Protein AF-A0A922XNS8-F1 (afdb_monomer_lite)

Foldseek 3Di:
DVVVVVVVVVVVVVVVVVVVVPPPPDDDDPVVVVPDDLVRVLVVVVCVVCVNVVRDDDPVVSVVSNVVSVVVVVVPDPPPPPDD

Secondary structure (DSSP, 8-state):
-HHHHHHHHHHHHHHHHHHHTTGGGPPPPHHHHHHS-HHHHHHHHHHHHHTTTTSPPPHHHHHHHHHHHHHHHHHSPPP-----

Structure (mmCIF, N/CA/C/O backbone):
data_AF-A0A922XNS8-F1
#
_entry.id   AF-A0A922XNS8-F1
#
loop_
_atom_site.grou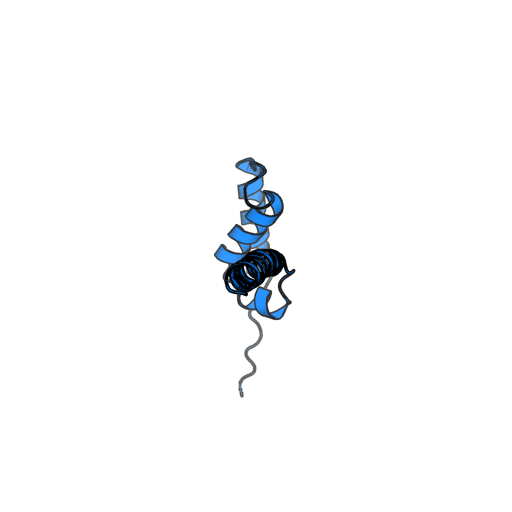p_PDB
_atom_site.id
_atom_site.type_symbol
_atom_site.label_atom_id
_atom_site.label_alt_id
_atom_site.label_comp_id
_atom_site.label_asym_id
_atom_site.label_entity_id
_atom_site.label_seq_id
_atom_site.pdbx_PDB_ins_code
_atom_site.Cartn_x
_atom_site.Cartn_y
_atom_site.Cartn_z
_atom_site.occupancy
_atom_site.B_iso_or_equiv
_atom_site.auth_seq_id
_atom_site.auth_comp_id
_atom_site.auth_asym_id
_atom_site.auth_atom_id
_atom_site.pdbx_PDB_model_num
ATOM 1 N N . MET A 1 1 ? 7.745 -31.284 37.558 1.00 62.12 1 MET A N 1
ATOM 2 C CA . MET A 1 1 ? 8.171 -31.320 36.139 1.00 62.12 1 MET A CA 1
ATOM 3 C C . MET A 1 1 ? 7.076 -30.900 35.150 1.00 62.12 1 MET A C 1
ATOM 5 O O . MET A 1 1 ? 7.276 -29.913 34.459 1.00 62.12 1 MET A O 1
ATOM 9 N N . LYS A 1 2 ? 5.901 -31.558 35.096 1.00 71.69 2 LYS A N 1
ATOM 10 C CA . LYS A 1 2 ? 4.848 -31.268 34.086 1.00 71.69 2 LYS A CA 1
ATOM 11 C C . LYS A 1 2 ? 4.335 -29.814 34.060 1.00 71.69 2 LYS A C 1
ATOM 13 O O . LYS A 1 2 ? 4.132 -29.262 32.986 1.00 71.69 2 LYS A O 1
ATOM 18 N N . LYS A 1 3 ? 4.173 -29.175 35.227 1.00 77.50 3 LYS A N 1
ATOM 19 C CA . LYS A 1 3 ? 3.695 -27.779 35.325 1.00 77.50 3 LYS A CA 1
ATOM 20 C C . LYS A 1 3 ? 4.702 -26.760 34.771 1.00 77.50 3 LYS A C 1
ATOM 22 O O . LYS A 1 3 ? 4.303 -25.794 34.140 1.00 77.50 3 LYS A O 1
ATOM 27 N N . VAL A 1 4 ? 5.999 -27.011 34.955 1.00 79.94 4 VAL A N 1
ATOM 28 C CA . VAL A 1 4 ? 7.072 -26.134 34.451 1.00 79.94 4 VAL A CA 1
ATOM 29 C C . VAL A 1 4 ? 7.166 -26.231 32.929 1.00 79.94 4 VAL A C 1
ATOM 31 O O . VAL A 1 4 ? 7.273 -25.214 32.255 1.00 79.94 4 VAL A O 1
ATOM 34 N N . PHE A 1 5 ? 7.030 -27.442 32.382 1.00 83.25 5 PHE A N 1
ATOM 35 C CA . PHE A 1 5 ? 7.019 -27.667 30.937 1.00 83.25 5 PHE A CA 1
ATOM 36 C C . PHE A 1 5 ? 5.867 -26.922 30.241 1.00 83.25 5 PHE A C 1
ATOM 38 O O . PHE A 1 5 ? 6.084 -26.259 29.231 1.00 83.25 5 PHE A O 1
ATOM 45 N N . LEU A 1 6 ? 4.665 -26.948 30.828 1.00 83.62 6 LEU A N 1
ATOM 46 C CA . LEU A 1 6 ? 3.510 -26.192 30.327 1.00 83.62 6 LEU A CA 1
ATOM 47 C C . LEU A 1 6 ? 3.760 -24.676 30.303 1.00 83.62 6 LEU A C 1
ATOM 49 O O . LEU A 1 6 ? 3.414 -24.024 29.321 1.00 83.62 6 LEU A O 1
ATOM 53 N N . CYS A 1 7 ? 4.408 -24.122 31.332 1.00 82.56 7 CYS A N 1
ATOM 54 C CA . CYS A 1 7 ? 4.739 -22.695 31.368 1.00 82.56 7 CYS A CA 1
ATOM 55 C C . CYS A 1 7 ? 5.736 -22.291 30.271 1.00 82.56 7 CYS A C 1
ATOM 57 O O . CYS A 1 7 ? 5.572 -21.237 29.660 1.00 82.56 7 CYS A O 1
ATOM 59 N N . VAL A 1 8 ? 6.739 -23.129 29.990 1.00 84.38 8 VAL A N 1
ATOM 60 C CA . VAL A 1 8 ? 7.747 -22.856 28.949 1.00 84.38 8 VAL A CA 1
ATOM 61 C C . VAL A 1 8 ? 7.123 -22.894 27.553 1.00 84.38 8 VAL A C 1
ATOM 63 O O . VAL A 1 8 ? 7.364 -21.998 26.746 1.00 84.38 8 VAL A O 1
ATOM 66 N N . VAL A 1 9 ? 6.267 -23.883 27.282 1.00 84.25 9 VAL A N 1
ATOM 67 C CA . VAL A 1 9 ? 5.558 -23.991 25.996 1.00 84.25 9 VAL A CA 1
ATOM 68 C C . VAL A 1 9 ? 4.610 -22.805 25.792 1.00 84.25 9 VAL A C 1
ATOM 70 O O . VAL A 1 9 ? 4.576 -22.224 24.709 1.00 84.25 9 VAL A O 1
ATOM 73 N N . PHE A 1 10 ? 3.896 -22.384 26.839 1.00 84.81 10 PHE A N 1
ATOM 74 C CA . PHE A 1 10 ? 3.003 -21.224 26.782 1.00 84.81 10 PHE A CA 1
ATOM 75 C C . PHE A 1 10 ? 3.753 -19.919 26.456 1.00 84.81 10 PHE A C 1
ATOM 77 O O . PHE A 1 10 ? 3.301 -19.129 25.626 1.00 84.81 10 PHE A O 1
ATOM 84 N N . TRP A 1 11 ? 4.938 -19.720 27.039 1.00 81.69 11 TRP A N 1
ATOM 85 C CA . TRP A 1 11 ? 5.797 -18.568 26.740 1.00 81.69 11 TRP A CA 1
ATOM 86 C C . TRP A 1 11 ? 6.346 -18.568 25.304 1.00 81.69 11 TRP A C 1
ATOM 88 O O . TRP A 1 11 ? 6.432 -17.512 24.669 1.00 81.69 11 TRP A O 1
ATOM 98 N N . LEU A 1 12 ? 6.676 -19.743 24.764 1.00 78.75 12 LEU A N 1
ATOM 99 C CA . LEU A 1 12 ? 7.140 -19.904 23.380 1.00 78.75 12 LEU A CA 1
ATOM 100 C C . LEU A 1 12 ? 6.052 -19.557 22.352 1.00 78.75 12 LEU A C 1
ATOM 102 O O . LEU A 1 12 ? 6.327 -18.891 21.355 1.00 78.75 12 LEU A O 1
ATOM 106 N N . VAL A 1 13 ? 4.799 -19.939 22.612 1.00 78.62 13 VAL A N 1
ATOM 107 C CA . VAL A 1 13 ? 3.668 -19.609 21.726 1.00 78.62 13 VAL A CA 1
ATOM 108 C C . VAL A 1 13 ? 3.362 -18.107 21.744 1.00 78.62 13 VAL A C 1
ATOM 110 O O . VAL A 1 13 ? 3.131 -17.509 20.692 1.00 78.62 13 VAL A O 1
ATOM 113 N N . LEU A 1 14 ? 3.418 -17.471 22.918 1.00 73.06 14 LEU A N 1
ATOM 114 C CA . LEU A 1 14 ? 3.190 -16.029 23.048 1.00 73.06 14 LEU A CA 1
ATOM 115 C C . LEU A 1 14 ? 4.243 -15.200 22.305 1.00 73.06 14 LEU A C 1
ATOM 117 O O . LEU A 1 14 ? 3.898 -14.225 21.642 1.00 73.06 14 LEU A O 1
ATOM 121 N N .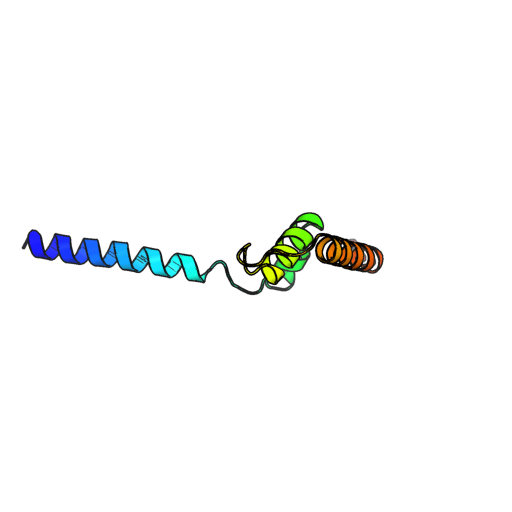 SER A 1 15 ? 5.517 -15.590 22.370 1.00 68.38 15 SER A N 1
ATOM 122 C CA . SER A 1 15 ? 6.614 -14.859 21.719 1.00 68.38 15 SER A CA 1
ATOM 123 C C . SER A 1 15 ? 6.593 -14.972 20.187 1.00 68.38 15 SER A C 1
ATOM 125 O O . SER A 1 15 ? 6.922 -13.998 19.503 1.00 68.38 15 SER A O 1
ATOM 127 N N . ALA A 1 16 ? 6.116 -16.091 19.632 1.00 63.97 16 ALA A N 1
ATOM 128 C CA . ALA A 1 16 ? 5.954 -16.259 18.185 1.00 63.97 16 ALA A CA 1
ATOM 129 C C . ALA A 1 16 ? 4.909 -15.295 17.579 1.00 63.97 16 ALA A C 1
ATOM 131 O O . ALA A 1 16 ? 5.125 -14.750 16.493 1.00 63.97 16 ALA A O 1
ATOM 132 N N . GLY A 1 17 ? 3.816 -15.010 18.301 1.00 61.22 17 GLY A N 1
ATOM 133 C CA . GLY A 1 17 ? 2.750 -14.116 17.829 1.00 61.22 17 GLY A CA 1
ATOM 134 C C . GLY A 1 17 ? 3.190 -12.656 17.633 1.00 61.22 17 GLY A C 1
ATOM 135 O O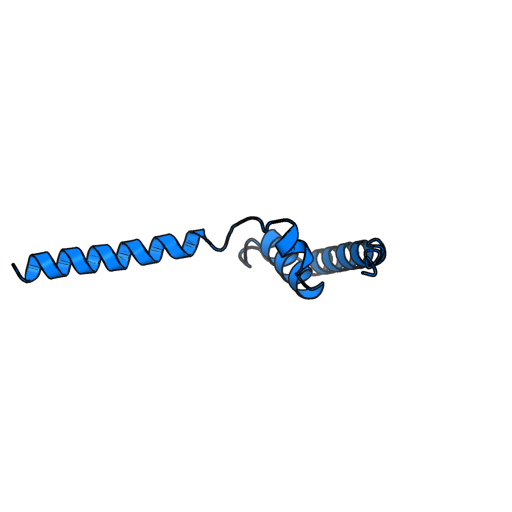 . GLY A 1 17 ? 2.713 -11.979 16.721 1.00 61.22 17 GLY A O 1
ATOM 136 N N . PHE A 1 18 ? 4.148 -12.171 18.431 1.00 59.47 18 PHE A N 1
ATOM 137 C CA . PHE A 1 18 ? 4.650 -10.793 18.330 1.00 59.47 18 PHE A CA 1
ATOM 138 C C . PHE A 1 18 ? 5.644 -10.582 17.175 1.00 59.47 18 PHE A C 1
ATOM 140 O O . PHE A 1 18 ? 5.763 -9.463 16.669 1.00 59.47 18 PHE A O 1
ATOM 147 N N . ALA A 1 19 ? 6.333 -11.632 16.715 1.00 55.16 19 ALA A N 1
ATOM 148 C CA . ALA A 1 19 ? 7.299 -11.526 15.619 1.00 55.16 19 ALA A CA 1
ATOM 149 C C . ALA A 1 19 ? 6.620 -11.341 14.247 1.00 55.16 19 ALA A C 1
ATOM 151 O O . ALA A 1 19 ? 7.104 -10.571 13.415 1.00 55.16 19 ALA A O 1
ATOM 152 N N . GLN A 1 20 ? 5.463 -11.973 14.021 1.00 54.81 20 GLN A N 1
ATOM 153 C CA . GLN A 1 20 ? 4.753 -11.884 12.737 1.00 54.81 20 GLN A CA 1
ATOM 154 C C . GLN A 1 20 ? 4.150 -10.497 12.463 1.00 54.81 20 GLN A C 1
ATOM 156 O O . GLN A 1 20 ? 4.098 -10.070 11.309 1.00 54.81 20 GLN A O 1
ATOM 161 N N . GLN A 1 21 ? 3.753 -9.740 13.494 1.00 52.97 21 GLN A N 1
ATOM 162 C CA . GLN A 1 21 ? 3.141 -8.417 13.296 1.00 52.97 21 GLN A CA 1
ATOM 163 C C . GLN A 1 21 ? 4.106 -7.359 12.737 1.00 52.97 21 GLN A C 1
ATOM 165 O O . GLN A 1 21 ? 3.658 -6.400 12.106 1.00 52.97 21 GLN A O 1
ATOM 170 N N . LYS A 1 22 ? 5.424 -7.513 12.921 1.00 49.44 22 LYS A N 1
ATOM 171 C CA . LYS A 1 22 ? 6.412 -6.524 12.453 1.00 49.44 22 LYS A CA 1
ATOM 172 C C . LYS A 1 22 ? 6.851 -6.696 10.997 1.00 49.44 22 LYS A C 1
ATOM 174 O O . LYS A 1 22 ? 7.443 -5.768 10.451 1.00 49.44 22 LYS A O 1
ATOM 179 N N . MET A 1 23 ? 6.552 -7.823 10.348 1.00 47.97 23 MET A N 1
ATOM 180 C CA . MET A 1 23 ? 6.989 -8.063 8.964 1.00 47.97 23 MET A CA 1
ATOM 181 C C . MET A 1 23 ? 6.107 -7.395 7.895 1.00 47.97 23 MET A C 1
ATOM 183 O O . MET A 1 23 ? 6.580 -7.161 6.788 1.00 47.97 23 MET A O 1
ATOM 187 N N . GLN A 1 24 ? 4.865 -7.005 8.197 1.00 50.47 24 GLN A N 1
ATOM 188 C CA . GLN A 1 24 ? 3.958 -6.450 7.174 1.00 50.47 24 GLN A CA 1
ATOM 189 C C . GLN A 1 24 ? 4.112 -4.943 6.903 1.00 50.47 24 GLN A C 1
ATOM 191 O O . GLN A 1 24 ? 3.520 -4.429 5.955 1.00 50.47 24 GLN A O 1
ATOM 196 N N . SER A 1 25 ? 4.905 -4.207 7.688 1.00 50.12 25 SER A N 1
ATOM 197 C CA . SER A 1 25 ? 5.072 -2.753 7.516 1.00 50.12 25 SER A CA 1
ATOM 198 C C . SER A 1 25 ? 6.390 -2.344 6.851 1.00 50.12 25 SER A C 1
ATOM 200 O O . SER A 1 25 ? 6.783 -1.177 6.931 1.00 50.12 25 SER A O 1
ATOM 202 N N . GLY A 1 26 ? 7.091 -3.283 6.213 1.00 56.09 26 GLY A N 1
ATOM 203 C CA . GLY A 1 26 ? 8.293 -2.988 5.441 1.00 56.09 26 GLY A CA 1
ATOM 204 C C . GLY A 1 26 ? 7.984 -2.058 4.265 1.00 56.09 26 GLY A C 1
ATOM 205 O O . GLY A 1 26 ? 6.998 -2.231 3.542 1.00 56.09 26 GLY A O 1
ATOM 206 N N . LYS A 1 27 ? 8.822 -1.037 4.059 1.00 59.69 27 LYS A N 1
ATOM 207 C CA . LYS A 1 27 ? 8.854 -0.326 2.773 1.00 59.69 27 LYS A CA 1
ATOM 208 C C . LYS A 1 27 ? 9.129 -1.389 1.703 1.00 59.69 27 LYS A C 1
ATOM 210 O O . LYS A 1 27 ? 10.082 -2.140 1.866 1.00 59.69 27 LYS A O 1
ATOM 215 N N . LEU A 1 28 ? 8.293 -1.459 0.662 1.00 62.25 28 LEU A N 1
ATOM 216 C CA . LEU A 1 28 ? 8.545 -2.407 -0.433 1.00 62.25 28 LEU A CA 1
ATOM 217 C C . LEU A 1 28 ? 9.886 -2.033 -1.065 1.00 62.25 28 LEU A C 1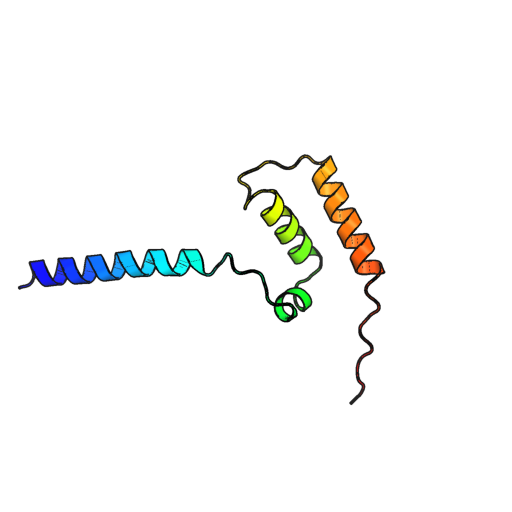
ATOM 219 O O . LEU A 1 28 ? 10.178 -0.839 -1.224 1.00 62.25 28 LEU A O 1
ATOM 223 N N . THR A 1 29 ? 10.671 -3.033 -1.440 1.00 64.94 29 THR A N 1
ATOM 224 C CA . THR A 1 29 ? 11.821 -2.817 -2.318 1.00 64.94 29 THR A CA 1
ATOM 225 C C . THR A 1 29 ? 11.335 -2.345 -3.693 1.00 64.94 29 THR A C 1
ATOM 227 O O . THR A 1 29 ? 10.176 -2.531 -4.073 1.00 64.94 29 THR A O 1
ATOM 230 N N . LYS A 1 30 ? 12.208 -1.663 -4.446 1.00 62.47 30 LYS A N 1
ATOM 231 C CA . LYS A 1 30 ? 11.855 -1.085 -5.759 1.00 62.47 30 LYS A CA 1
ATOM 232 C C . LYS A 1 30 ? 11.304 -2.139 -6.731 1.00 62.47 30 LYS A C 1
ATOM 234 O O . LYS A 1 30 ? 10.437 -1.813 -7.538 1.00 62.47 30 LYS A O 1
ATOM 239 N N . ASP A 1 31 ? 11.761 -3.382 -6.604 1.00 63.47 31 ASP A N 1
ATOM 240 C CA . ASP A 1 31 ? 11.353 -4.509 -7.447 1.00 63.47 31 ASP A CA 1
ATOM 241 C C . ASP A 1 31 ? 9.939 -4.996 -7.114 1.00 63.47 31 ASP A C 1
ATOM 243 O O . ASP A 1 31 ? 9.116 -5.209 -8.005 1.00 63.47 31 ASP A O 1
ATOM 247 N N . GLU A 1 32 ? 9.595 -5.067 -5.828 1.00 63.25 32 GLU A N 1
ATOM 248 C CA . GLU A 1 32 ? 8.230 -5.376 -5.402 1.00 63.25 32 GLU A CA 1
ATOM 249 C C . GLU A 1 32 ? 7.263 -4.264 -5.842 1.00 63.25 32 GLU A C 1
ATOM 251 O O . GLU A 1 32 ? 6.128 -4.531 -6.235 1.00 63.25 32 GLU A O 1
ATOM 256 N N . GLU A 1 33 ? 7.698 -2.996 -5.814 1.00 63.81 33 GLU A N 1
ATOM 257 C CA . GLU A 1 33 ? 6.871 -1.868 -6.259 1.00 63.81 33 GLU A CA 1
ATOM 258 C C . GLU A 1 33 ? 6.671 -1.876 -7.784 1.00 63.81 33 GLU A C 1
ATOM 260 O O . GLU A 1 33 ? 5.633 -1.420 -8.272 1.00 63.81 33 GLU A O 1
ATOM 265 N N . ALA A 1 34 ? 7.611 -2.429 -8.554 1.00 67.62 34 ALA A N 1
ATOM 266 C CA . ALA A 1 34 ? 7.458 -2.611 -9.994 1.00 67.62 34 ALA A CA 1
ATOM 267 C C . ALA A 1 34 ? 6.390 -3.666 -10.334 1.00 67.62 34 ALA A C 1
ATOM 269 O O . ALA A 1 34 ? 5.602 -3.437 -11.251 1.00 67.62 34 ALA A O 1
ATOM 270 N N . ASN A 1 35 ? 6.305 -4.742 -9.544 1.00 74.06 35 ASN A N 1
ATOM 271 C CA . ASN A 1 35 ? 5.381 -5.862 -9.763 1.00 74.06 35 ASN A CA 1
ATOM 272 C C . ASN A 1 35 ? 3.928 -5.590 -9.339 1.00 74.06 35 ASN A C 1
ATOM 274 O O . ASN A 1 35 ? 3.028 -6.343 -9.706 1.00 74.06 35 ASN A O 1
ATOM 278 N N . LEU A 1 36 ? 3.665 -4.517 -8.587 1.00 73.00 36 LEU A N 1
ATOM 279 C CA . LEU A 1 36 ? 2.299 -4.161 -8.203 1.00 73.00 36 LEU A CA 1
ATOM 280 C C . LEU A 1 36 ? 1.501 -3.577 -9.378 1.00 73.00 36 LEU A C 1
ATOM 282 O O . LEU A 1 36 ? 1.946 -2.649 -10.068 1.00 73.00 36 LEU A O 1
ATOM 286 N N . THR A 1 37 ? 0.261 -4.049 -9.514 1.00 76.62 37 THR A N 1
ATOM 287 C CA . THR A 1 37 ? -0.739 -3.463 -10.419 1.00 76.62 37 THR A CA 1
ATOM 288 C C . THR A 1 37 ? -1.106 -2.035 -9.997 1.00 76.62 37 THR A C 1
ATOM 290 O O . THR A 1 37 ? -0.892 -1.621 -8.852 1.00 76.62 37 THR A O 1
ATOM 293 N N . SER A 1 38 ? -1.659 -1.248 -10.927 1.00 70.56 38 SER A N 1
ATOM 294 C CA . SER A 1 38 ? -2.112 0.128 -10.660 1.00 70.56 38 SER A CA 1
ATOM 295 C C . SER A 1 38 ? -3.079 0.200 -9.481 1.00 70.56 38 SER A C 1
ATOM 297 O O . SER A 1 38 ? -2.950 1.075 -8.626 1.00 70.56 38 SER A O 1
ATOM 299 N N . ASP A 1 39 ? -3.988 -0.765 -9.395 1.00 71.19 39 ASP A N 1
ATOM 300 C CA . ASP A 1 39 ? -5.044 -0.781 -8.387 1.00 71.19 39 ASP A CA 1
ATOM 301 C C . ASP A 1 39 ? -4.478 -1.130 -7.010 1.00 71.19 39 ASP A C 1
ATOM 303 O O . ASP A 1 39 ? -4.807 -0.488 -6.013 1.00 71.19 39 ASP A O 1
ATOM 307 N N . GLN A 1 40 ? -3.517 -2.055 -6.945 1.00 74.81 40 GLN A N 1
ATOM 308 C CA . GLN A 1 40 ? -2.811 -2.368 -5.701 1.00 74.81 40 GLN A CA 1
ATOM 309 C C . GLN A 1 40 ? -1.951 -1.191 -5.214 1.00 74.81 40 GLN A C 1
ATOM 311 O O . GLN A 1 40 ? -1.897 -0.913 -4.012 1.00 74.81 40 GLN A O 1
ATOM 316 N N . LYS A 1 41 ? -1.320 -0.442 -6.131 1.00 76.06 41 LYS A N 1
ATOM 317 C CA . LYS A 1 41 ? -0.610 0.807 -5.796 1.00 76.06 41 LYS A CA 1
ATOM 318 C C . LYS A 1 41 ? -1.567 1.857 -5.233 1.00 76.06 41 LYS A C 1
ATOM 320 O O . LYS A 1 41 ? -1.198 2.589 -4.310 1.00 76.06 41 LYS A O 1
ATOM 325 N N . LEU A 1 42 ? -2.792 1.936 -5.753 1.00 75.88 42 LEU A N 1
ATOM 326 C CA . LEU A 1 42 ? -3.821 2.861 -5.280 1.00 75.88 42 LEU A CA 1
ATOM 327 C C . LEU A 1 42 ? -4.293 2.535 -3.870 1.00 75.88 42 LEU A C 1
ATOM 329 O O . LEU A 1 42 ? -4.309 3.422 -3.009 1.00 75.88 42 LEU A O 1
ATOM 333 N N . VAL A 1 43 ? -4.652 1.274 -3.641 1.00 78.38 43 VAL A N 1
ATOM 334 C CA . VAL A 1 43 ? -5.102 0.782 -2.336 1.00 78.38 43 VAL A CA 1
ATOM 335 C C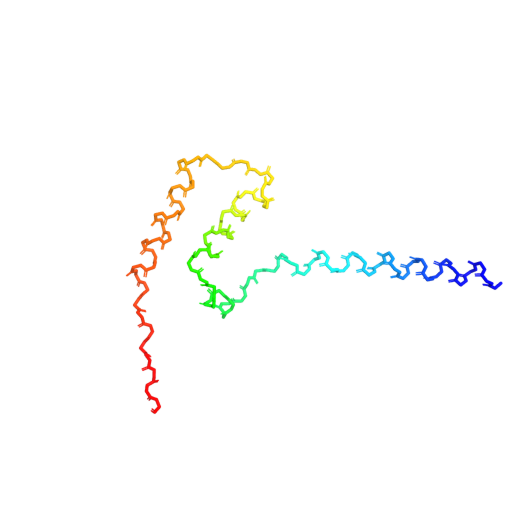 . VAL A 1 43 ? -4.016 1.045 -1.301 1.00 78.38 43 VAL A C 1
ATOM 337 O O . VAL A 1 43 ? -4.265 1.730 -0.314 1.00 78.38 43 VAL A O 1
ATOM 340 N N . ARG A 1 44 ? -2.767 0.680 -1.596 1.00 77.75 44 ARG A N 1
ATOM 341 C CA . ARG A 1 44 ? -1.650 0.882 -0.670 1.00 77.75 44 ARG A CA 1
ATOM 342 C C . ARG A 1 44 ? -1.338 2.349 -0.378 1.00 77.75 44 ARG A C 1
ATOM 344 O O . ARG A 1 44 ? -1.042 2.701 0.762 1.00 77.75 44 ARG A O 1
ATOM 351 N N . GLU A 1 45 ? -1.360 3.231 -1.380 1.00 75.88 45 GLU A N 1
ATOM 352 C CA . GLU A 1 45 ? -1.121 4.663 -1.143 1.00 75.88 45 GLU A CA 1
ATOM 353 C C . GLU A 1 45 ? -2.258 5.282 -0.316 1.00 75.88 45 GLU A C 1
ATOM 355 O O . GLU A 1 45 ? -2.024 6.179 0.503 1.00 75.88 45 GLU A O 1
ATOM 360 N N . THR A 1 46 ? -3.476 4.772 -0.496 1.00 76.69 46 THR A N 1
ATOM 361 C CA . THR A 1 46 ? -4.642 5.143 0.305 1.00 76.69 46 THR A CA 1
ATOM 362 C C . THR A 1 46 ? -4.496 4.624 1.735 1.00 76.69 46 THR A C 1
ATOM 364 O O . THR A 1 46 ? -4.626 5.417 2.665 1.00 76.69 46 THR A O 1
ATOM 367 N N . ASP A 1 47 ? -4.115 3.363 1.933 1.00 77.75 47 ASP A N 1
ATOM 368 C CA . ASP A 1 47 ? -3.887 2.743 3.246 1.00 77.75 47 ASP A CA 1
ATOM 369 C C . ASP A 1 47 ? -2.753 3.413 4.017 1.00 77.75 47 ASP A C 1
ATOM 371 O O . ASP A 1 47 ? -2.898 3.770 5.186 1.00 77.75 47 ASP A O 1
ATOM 375 N N . ARG A 1 48 ? -1.650 3.735 3.340 1.00 78.25 48 ARG A N 1
ATOM 376 C CA . ARG A 1 48 ? -0.560 4.519 3.928 1.00 78.25 48 ARG A CA 1
ATOM 377 C C . ARG A 1 48 ? -1.046 5.885 4.423 1.00 78.25 48 ARG A C 1
ATOM 379 O O . ARG A 1 48 ? -0.629 6.331 5.488 1.00 78.25 48 ARG A O 1
ATOM 386 N N . LYS A 1 49 ? -1.907 6.571 3.663 1.00 74.81 49 LYS A N 1
ATOM 387 C CA . LYS A 1 49 ? -2.439 7.896 4.040 1.00 74.81 49 LYS A CA 1
ATOM 388 C C . LYS A 1 49 ? -3.545 7.817 5.094 1.00 74.81 49 LYS A C 1
ATOM 390 O O . LYS A 1 49 ? -3.701 8.765 5.861 1.00 74.81 49 LYS A O 1
ATOM 395 N N . THR A 1 50 ? -4.295 6.717 5.144 1.00 76.56 50 THR A N 1
ATOM 396 C CA . THR A 1 50 ? -5.301 6.451 6.183 1.00 76.56 50 THR A CA 1
ATOM 397 C C . THR A 1 50 ? -4.684 5.847 7.451 1.00 76.56 50 THR A C 1
ATOM 399 O O . THR A 1 50 ? -5.411 5.668 8.420 1.00 76.56 50 THR A O 1
ATOM 402 N N . HIS A 1 51 ? -3.381 5.535 7.491 1.00 77.62 51 HIS A N 1
ATOM 403 C CA . HIS A 1 51 ? -2.778 4.691 8.535 1.00 77.62 51 HIS A CA 1
ATOM 404 C C . HIS A 1 51 ? -3.536 3.360 8.709 1.00 77.62 51 HIS A C 1
ATOM 406 O O . HIS A 1 51 ? -4.018 3.058 9.801 1.00 77.62 51 HIS A O 1
ATOM 412 N N . ASN A 1 52 ? -3.665 2.586 7.629 1.00 73.81 52 ASN A N 1
ATOM 413 C CA . ASN A 1 52 ? -4.406 1.320 7.573 1.00 73.81 52 ASN A CA 1
ATOM 414 C C . ASN A 1 52 ? -5.868 1.481 8.025 1.00 73.81 52 ASN A C 1
ATOM 416 O O . ASN A 1 52 ? -6.357 0.752 8.883 1.00 73.81 52 ASN A O 1
ATOM 420 N N . GLY A 1 53 ? -6.552 2.505 7.512 1.00 68.75 53 GLY A N 1
ATOM 421 C CA . GLY A 1 53 ? -7.964 2.761 7.802 1.00 68.75 53 GLY A CA 1
ATOM 422 C C . GLY A 1 53 ? -8.252 3.511 9.108 1.00 68.75 53 GLY A C 1
ATOM 423 O O . GLY A 1 53 ? -9.393 3.918 9.316 1.00 68.75 53 GLY A O 1
ATOM 424 N N . LYS A 1 54 ? -7.248 3.786 9.956 1.00 74.88 54 LYS A N 1
ATOM 425 C CA . LYS A 1 54 ? -7.432 4.528 11.223 1.00 74.88 54 LYS A CA 1
ATOM 426 C C . LYS A 1 54 ? -7.871 5.986 11.030 1.00 74.88 54 LYS A C 1
ATOM 428 O O . LYS A 1 54 ? -8.494 6.564 11.914 1.00 74.88 54 LYS A O 1
ATOM 433 N N . LYS A 1 55 ? -7.552 6.600 9.888 1.00 75.06 55 LYS A N 1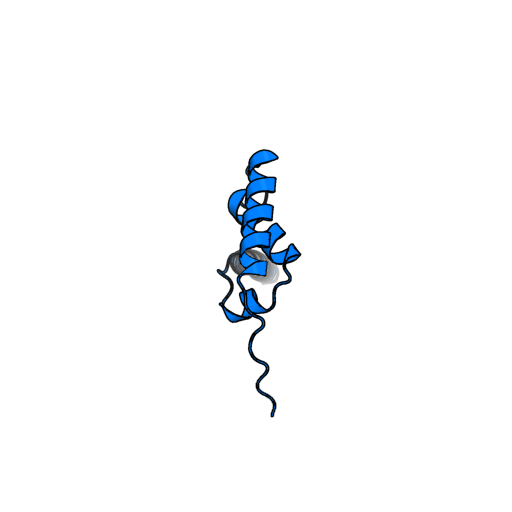
ATOM 434 C CA . LYS A 1 55 ? -7.964 7.961 9.516 1.00 75.06 55 LYS A CA 1
ATOM 435 C C . LYS A 1 55 ? -8.858 7.929 8.284 1.00 75.06 55 LYS A C 1
ATOM 437 O O . LYS A 1 55 ? -8.446 7.472 7.219 1.00 75.06 55 LYS A O 1
ATOM 442 N N . ARG A 1 56 ? -10.059 8.502 8.396 1.00 75.19 56 ARG A N 1
ATOM 443 C CA . ARG A 1 56 ? -10.947 8.715 7.246 1.00 75.19 56 ARG A CA 1
ATOM 444 C C . ARG A 1 56 ? -10.345 9.759 6.303 1.00 75.19 56 ARG A C 1
ATOM 446 O O . ARG A 1 56 ? -10.004 10.868 6.708 1.00 75.19 56 ARG A O 1
ATOM 453 N N . ILE A 1 57 ? -10.228 9.407 5.025 1.00 78.31 57 ILE A N 1
ATOM 454 C CA . ILE A 1 57 ? -9.833 10.332 3.957 1.00 78.31 57 ILE A CA 1
ATOM 455 C C . ILE A 1 57 ? -11.098 10.837 3.262 1.00 78.31 57 ILE A C 1
ATOM 457 O O . ILE A 1 57 ? -11.963 10.043 2.894 1.00 78.31 57 ILE A O 1
ATOM 461 N N . SER A 1 58 ? -11.184 12.151 3.044 1.00 82.50 58 SER A N 1
ATOM 462 C CA . SER A 1 58 ? -12.284 12.751 2.287 1.00 82.50 58 SER A CA 1
ATOM 463 C C . SER A 1 58 ? -12.292 12.286 0.829 1.00 82.50 58 SER A C 1
ATOM 465 O O . SER A 1 58 ? -11.245 12.046 0.223 1.00 82.50 58 SER A O 1
ATOM 467 N N . THR A 1 59 ? -13.473 12.223 0.221 1.00 81.75 59 THR A N 1
ATOM 468 C CA . THR A 1 59 ? -13.662 11.807 -1.180 1.00 81.75 59 THR A CA 1
ATOM 469 C C . THR A 1 59 ? -12.806 12.641 -2.138 1.00 81.75 59 THR A C 1
ATOM 471 O O . THR A 1 59 ? -12.130 12.088 -3.000 1.00 81.75 59 THR A O 1
ATOM 474 N N . LYS A 1 60 ? -12.700 13.960 -1.898 1.00 83.38 60 LYS A N 1
ATOM 475 C CA . LYS A 1 60 ? -11.820 14.871 -2.658 1.00 83.38 60 LYS A CA 1
ATOM 476 C C . LYS A 1 60 ? -10.352 14.427 -2.646 1.00 83.38 60 LYS A C 1
ATOM 478 O O . LYS A 1 60 ? -9.665 14.502 -3.662 1.00 83.38 60 LYS A O 1
ATOM 483 N N . LYS A 1 61 ? -9.850 13.962 -1.497 1.00 80.00 61 LYS A N 1
ATOM 484 C CA . LYS A 1 61 ? -8.474 13.463 -1.381 1.00 80.00 61 LYS A CA 1
ATOM 485 C C . LYS A 1 61 ? -8.304 12.117 -2.090 1.00 80.00 61 LYS A C 1
ATOM 487 O O . LYS A 1 61 ? -7.261 11.931 -2.704 1.00 80.00 61 LYS A O 1
ATOM 492 N N . LYS A 1 62 ? -9.302 11.224 -2.064 1.00 78.94 62 LYS A N 1
ATOM 493 C CA . LYS A 1 62 ? -9.267 9.960 -2.829 1.00 78.94 62 LYS A CA 1
ATOM 494 C C . LYS A 1 62 ? -9.137 10.217 -4.335 1.00 78.94 62 LYS A C 1
ATOM 496 O O . LYS A 1 62 ? -8.238 9.664 -4.961 1.00 78.94 62 LYS A O 1
ATOM 501 N N . VAL A 1 63 ? -9.944 11.133 -4.876 1.00 83.19 63 VAL A N 1
ATOM 502 C CA . VAL A 1 63 ? -9.898 11.518 -6.300 1.00 83.19 63 VAL A CA 1
ATOM 503 C C . VAL A 1 63 ? -8.523 12.075 -6.685 1.00 83.19 63 VAL A C 1
ATOM 505 O O . VAL A 1 63 ? -7.923 11.610 -7.649 1.00 83.19 63 VAL A O 1
ATOM 508 N N . LYS A 1 64 ? -7.945 12.981 -5.880 1.00 85.56 64 LYS A N 1
ATOM 509 C CA . LYS A 1 64 ? -6.588 13.508 -6.138 1.00 85.56 64 LYS A CA 1
ATOM 510 C C . LYS A 1 64 ? -5.505 12.422 -6.158 1.00 85.56 64 LYS A C 1
ATOM 512 O O . LYS A 1 64 ? -4.509 12.564 -6.866 1.00 85.56 64 LYS A O 1
ATOM 517 N N . ILE A 1 65 ? -5.649 11.364 -5.355 1.00 81.38 65 ILE A N 1
ATOM 518 C CA . ILE A 1 65 ? -4.699 10.240 -5.347 1.00 81.38 65 ILE A CA 1
ATOM 519 C C . ILE A 1 65 ? -4.822 9.451 -6.652 1.00 81.38 65 ILE A C 1
ATOM 521 O O . ILE A 1 65 ? -3.804 9.219 -7.302 1.00 81.38 65 ILE A O 1
ATOM 525 N N . GLN A 1 66 ? -6.048 9.119 -7.061 1.00 79.38 66 GLN A N 1
ATOM 526 C CA . GLN A 1 66 ? -6.320 8.433 -8.328 1.00 79.38 66 GLN A CA 1
ATOM 527 C C . GLN A 1 66 ? -5.774 9.215 -9.525 1.00 79.38 66 GLN A C 1
ATOM 529 O O . GLN A 1 66 ? -5.035 8.668 -10.339 1.00 79.38 66 GLN A O 1
ATOM 534 N N . GLU A 1 67 ? -6.044 10.517 -9.590 1.00 86.12 67 GLU A N 1
ATOM 535 C CA . GLU A 1 67 ? -5.582 11.383 -10.676 1.00 86.12 67 GLU A CA 1
ATOM 536 C C . GLU A 1 67 ? -4.046 11.441 -10.753 1.00 86.12 67 GLU A C 1
ATOM 538 O O . GLU A 1 67 ? -3.449 11.330 -11.829 1.00 86.12 67 GLU A O 1
ATOM 543 N N . LYS A 1 68 ? -3.371 11.539 -9.598 1.00 82.44 68 LYS A N 1
ATOM 544 C CA . LYS A 1 68 ? -1.904 11.536 -9.529 1.00 82.44 68 LYS A CA 1
ATOM 545 C C . LYS A 1 68 ? -1.317 10.210 -10.016 1.00 82.44 68 LYS A C 1
ATOM 547 O O . LYS A 1 68 ? -0.276 10.221 -10.676 1.00 82.44 68 LYS A O 1
ATOM 552 N N . GLN A 1 69 ? -1.961 9.086 -9.704 1.00 76.44 69 GLN A N 1
ATOM 553 C CA . GLN A 1 69 ? -1.532 7.769 -10.170 1.00 76.44 69 GLN A CA 1
ATOM 554 C C . GLN A 1 69 ? -1.787 7.576 -11.663 1.00 76.44 69 GLN A C 1
ATOM 556 O O . GLN A 1 69 ? -0.869 7.163 -12.366 1.00 76.44 69 GLN A O 1
ATOM 561 N N . ALA A 1 70 ? -2.948 7.988 -12.175 1.00 80.38 70 ALA A N 1
ATOM 562 C CA . ALA A 1 70 ? -3.244 7.976 -13.607 1.00 80.38 70 ALA A CA 1
ATOM 563 C C . ALA A 1 70 ? -2.229 8.817 -14.402 1.00 80.38 70 ALA A C 1
ATOM 565 O O . ALA A 1 70 ? -1.700 8.379 -15.425 1.00 80.38 70 ALA A O 1
ATOM 566 N N . ARG A 1 71 ? -1.865 10.003 -13.894 1.00 82.19 71 ARG A N 1
ATOM 567 C CA . ARG A 1 71 ? -0.835 10.855 -14.508 1.00 82.19 71 ARG A CA 1
ATOM 568 C C . ARG A 1 71 ? 0.555 10.217 -14.475 1.00 82.19 71 ARG A C 1
ATOM 570 O O . ARG A 1 71 ? 1.314 10.384 -15.427 1.00 82.19 71 ARG A O 1
ATOM 577 N N . LYS A 1 72 ? 0.907 9.506 -13.399 1.00 74.62 72 LYS A N 1
ATOM 578 C CA . LYS A 1 72 ? 2.167 8.748 -13.315 1.00 74.62 72 LYS A CA 1
ATOM 579 C C . LYS A 1 72 ? 2.175 7.574 -14.289 1.00 74.62 72 LYS A C 1
ATOM 581 O O . LYS A 1 72 ? 3.152 7.436 -15.009 1.00 74.62 72 LYS A O 1
ATOM 586 N N . ALA A 1 73 ? 1.092 6.803 -14.367 1.00 70.75 73 ALA A N 1
ATOM 587 C CA . ALA A 1 73 ? 0.954 5.684 -15.296 1.00 70.75 73 ALA A CA 1
ATOM 588 C C . ALA A 1 73 ? 1.167 6.129 -16.751 1.00 70.75 73 ALA A C 1
ATOM 590 O O . ALA A 1 73 ? 1.952 5.520 -17.464 1.00 70.75 73 ALA A O 1
ATOM 591 N N . ARG A 1 74 ? 0.583 7.266 -17.153 1.00 73.25 74 ARG A N 1
ATOM 592 C CA . ARG A 1 74 ? 0.789 7.851 -18.494 1.00 73.25 74 ARG A CA 1
ATOM 593 C C . ARG A 1 74 ? 2.228 8.304 -18.769 1.00 73.25 74 ARG A C 1
ATOM 595 O O . ARG A 1 74 ? 2.636 8.368 -19.921 1.00 73.25 74 ARG A O 1
ATOM 602 N N . LYS A 1 75 ? 2.985 8.671 -17.729 1.00 70.69 75 LYS A N 1
ATOM 603 C CA . LYS A 1 75 ? 4.386 9.114 -17.848 1.00 70.69 75 LYS A CA 1
ATOM 604 C C . LYS A 1 75 ? 5.387 7.961 -17.842 1.00 70.69 75 LYS A C 1
ATOM 606 O O . LYS A 1 75 ? 6.532 8.169 -18.241 1.00 70.69 75 LYS A O 1
ATOM 611 N N . ILE A 1 76 ? 4.991 6.777 -17.382 1.00 62.84 76 ILE A N 1
ATOM 612 C CA . ILE A 1 76 ? 5.834 5.587 -17.452 1.00 62.84 76 ILE A CA 1
ATOM 613 C C . ILE A 1 76 ? 5.844 5.152 -18.920 1.00 62.84 76 ILE A C 1
ATOM 615 O O . ILE A 1 76 ? 4.897 4.541 -19.406 1.00 62.84 76 ILE A O 1
ATOM 619 N N . LYS A 1 77 ? 6.910 5.511 -19.648 1.00 58.34 77 LYS A N 1
ATOM 620 C CA . LYS A 1 77 ? 7.194 4.897 -20.949 1.00 58.34 77 LYS A CA 1
ATOM 621 C C . LYS A 1 77 ? 7.289 3.383 -20.716 1.00 58.34 77 LYS A C 1
ATOM 623 O O . LYS A 1 77 ? 7.976 2.997 -19.765 1.00 58.34 77 LYS A O 1
ATOM 628 N N . PRO A 1 78 ? 6.627 2.535 -21.525 1.00 57.50 78 PRO A N 1
ATOM 629 C CA . PRO A 1 78 ? 6.802 1.093 -21.409 1.00 57.50 78 PRO A CA 1
ATOM 630 C C . PRO A 1 78 ? 8.302 0.800 -21.471 1.00 57.50 78 PRO A C 1
ATOM 632 O O . PRO A 1 78 ? 9.005 1.348 -22.328 1.00 57.50 78 PRO A O 1
ATOM 635 N N . SER A 1 79 ? 8.808 0.024 -20.509 1.00 53.50 79 SER A N 1
ATOM 636 C CA . SER A 1 79 ? 10.215 -0.356 -20.501 1.00 53.50 79 SER A CA 1
ATOM 637 C C . SER A 1 79 ? 10.523 -0.995 -21.851 1.00 53.50 79 SER A C 1
ATOM 639 O O . SER A 1 79 ? 9.773 -1.839 -22.348 1.00 53.50 79 SER A O 1
ATOM 641 N N . LYS A 1 80 ? 11.581 -0.514 -22.508 1.00 52.00 80 LYS A N 1
ATOM 642 C CA . LYS A 1 80 ? 12.027 -1.049 -23.792 1.00 52.00 80 LYS A CA 1
ATOM 643 C C . LYS A 1 80 ? 12.353 -2.522 -23.531 1.00 52.00 80 LYS A C 1
ATOM 645 O O . LYS A 1 80 ? 13.364 -2.799 -22.891 1.00 52.00 80 LYS A O 1
ATOM 650 N N . ARG A 1 81 ? 11.462 -3.440 -23.935 1.00 51.25 81 ARG A N 1
ATOM 651 C CA . ARG A 1 81 ? 11.705 -4.890 -23.924 1.00 51.25 81 ARG A CA 1
ATOM 652 C C . ARG A 1 81 ? 13.093 -5.092 -24.530 1.00 51.25 81 ARG A C 1
ATOM 654 O O . ARG A 1 81 ? 13.280 -4.773 -25.707 1.00 51.25 81 ARG A O 1
ATOM 661 N N . ARG A 1 82 ? 14.064 -5.550 -23.733 1.00 58.22 82 ARG A N 1
ATOM 662 C CA . ARG A 1 82 ? 15.261 -6.173 -24.298 1.00 58.22 82 ARG A CA 1
ATOM 663 C C . ARG A 1 82 ? 14.732 -7.377 -25.071 1.00 58.22 82 ARG A C 1
ATOM 665 O O . ARG A 1 82 ? 14.075 -8.231 -24.484 1.00 58.22 82 ARG A O 1
ATOM 672 N N . ARG A 1 83 ? 14.847 -7.319 -26.398 1.00 49.56 83 ARG A N 1
ATOM 673 C CA . ARG A 1 83 ? 14.742 -8.516 -27.225 1.00 49.56 83 ARG A CA 1
ATOM 674 C C . ARG A 1 83 ? 16.048 -9.254 -26.975 1.00 49.56 83 ARG A C 1
ATOM 676 O O . ARG A 1 83 ? 17.096 -8.679 -27.270 1.00 49.56 83 ARG A O 1
ATOM 683 N N . ASP A 1 84 ? 15.942 -10.411 -26.343 1.00 56.59 84 ASP A N 1
ATOM 684 C CA . ASP A 1 84 ? 16.948 -11.460 -26.471 1.00 56.59 84 ASP A CA 1
ATOM 685 C C . ASP A 1 84 ? 16.782 -12.119 -27.849 1.00 56.59 84 ASP A C 1
ATOM 687 O O . ASP A 1 84 ? 15.619 -12.169 -28.334 1.00 56.59 84 ASP A O 1
#

Radius of gyration: 21.4 Å; chains: 1; bounding box: 31×46×63 Å

pLDDT: mean 70.81, std 10.74, range [47.97, 86.12]

Sequence (84 aa):
MKKVFLCVVFWLVLSAGFAQQKMQSGKLTKDEEANLTSDQKLVRETDRKTHNGKKRISTKKKVKIQEKQARKARKIKPSKRRRD